Protein AF-A0A828SMP9-F1 (afdb_monomer_lite)

Radius of gyration: 43.83 Å; chains: 1; bounding box: 85×34×126 Å

Organism: NCBI:txid525242

Structure (mmCIF, N/CA/C/O backbone):
data_AF-A0A828SMP9-F1
#
_entry.id   AF-A0A828SMP9-F1
#
loop_
_atom_site.group_PDB
_atom_site.id
_atom_site.type_symbol
_atom_site.label_atom_id
_atom_site.label_alt_id
_atom_site.label_comp_id
_atom_site.label_asym_id
_atom_site.label_entity_id
_atom_site.label_seq_id
_atom_site.pdbx_PDB_ins_code
_atom_site.Cartn_x
_atom_site.Cartn_y
_atom_site.Cartn_z
_atom_site.occupancy
_atom_site.B_iso_or_equiv
_atom_site.auth_seq_id
_atom_site.auth_comp_id
_atom_site.auth_asym_id
_atom_site.auth_atom_id
_atom_site.pdbx_PDB_model_num
ATOM 1 N N . ARG A 1 1 ? -35.744 -13.079 63.962 1.00 76.88 1 ARG A N 1
ATOM 2 C CA . ARG A 1 1 ? -36.959 -12.231 63.903 1.00 76.88 1 ARG A CA 1
ATOM 3 C C . ARG A 1 1 ? -38.004 -12.845 64.796 1.00 76.88 1 ARG A C 1
ATOM 5 O O . ARG A 1 1 ? -38.203 -14.051 64.696 1.00 76.88 1 ARG A O 1
ATOM 12 N N . LYS A 1 2 ? -38.615 -12.057 65.677 1.00 84.06 2 LYS A N 1
ATOM 13 C CA . LYS A 1 2 ? -39.743 -12.532 66.480 1.00 84.06 2 LYS A CA 1
ATOM 14 C C . LYS A 1 2 ? -40.985 -12.595 65.597 1.00 84.06 2 LYS A C 1
ATOM 16 O O . LYS A 1 2 ? -41.121 -11.825 64.643 1.00 84.06 2 LYS A O 1
ATOM 21 N N . LEU A 1 3 ? -41.875 -13.531 65.905 1.00 83.62 3 LEU A N 1
ATOM 22 C CA . LEU A 1 3 ? -43.185 -13.592 65.270 1.00 83.62 3 LEU A CA 1
ATOM 23 C C . LEU A 1 3 ? -43.888 -12.234 65.460 1.00 83.62 3 LEU A C 1
ATOM 25 O O . LEU A 1 3 ? -43.954 -11.735 66.580 1.00 83.62 3 LEU A O 1
ATOM 29 N N . GLY A 1 4 ? -44.343 -11.622 64.362 1.00 82.88 4 GLY A N 1
ATOM 30 C CA . GLY A 1 4 ? -45.001 -10.307 64.366 1.00 82.88 4 GLY A CA 1
ATOM 31 C C . GLY A 1 4 ? -44.116 -9.097 64.017 1.00 82.88 4 GLY A C 1
ATOM 32 O O . GLY A 1 4 ? -44.646 -8.005 63.834 1.00 82.88 4 GLY A O 1
ATOM 33 N N . GLU A 1 5 ? -42.796 -9.249 63.853 1.00 89.62 5 GLU A N 1
ATOM 34 C CA . GLU A 1 5 ? -41.921 -8.135 63.438 1.00 89.62 5 GLU A CA 1
ATOM 35 C C . GLU A 1 5 ? -41.946 -7.903 61.910 1.00 89.62 5 GLU A C 1
ATOM 37 O O . GLU A 1 5 ? -4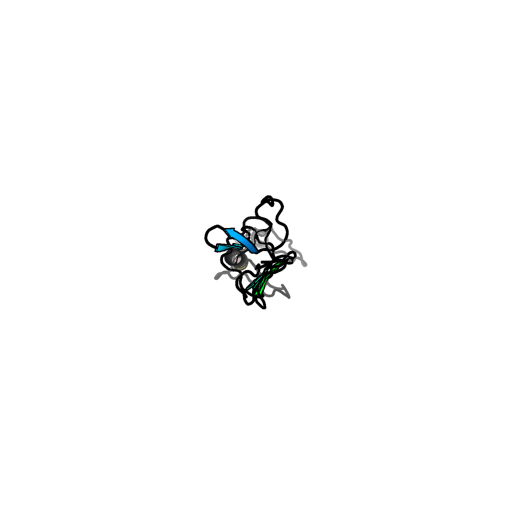1.649 -8.804 61.122 1.00 89.62 5 GLU A O 1
ATOM 42 N N . LYS A 1 6 ? -42.212 -6.668 61.453 1.00 78.12 6 LYS A N 1
ATOM 43 C CA . LYS A 1 6 ? -42.228 -6.294 60.019 1.00 78.12 6 LYS A CA 1
ATOM 44 C C . LYS A 1 6 ? -40.830 -6.348 59.384 1.00 78.12 6 LYS A C 1
ATOM 46 O O . LYS A 1 6 ? -39.874 -5.842 59.970 1.00 78.12 6 LYS A O 1
ATOM 51 N N . LEU A 1 7 ? -40.679 -6.971 58.204 1.00 79.81 7 LEU A N 1
ATOM 52 C CA . LEU A 1 7 ? -39.454 -6.910 57.378 1.00 79.81 7 LEU A CA 1
ATOM 53 C C . LEU A 1 7 ? -39.548 -5.732 56.428 1.00 79.81 7 LEU A C 1
ATOM 55 O O . LEU A 1 7 ? -40.381 -5.734 55.529 1.00 79.81 7 LEU A O 1
ATOM 59 N N . ASN A 1 8 ? -38.696 -4.734 56.642 1.00 69.00 8 ASN A N 1
ATOM 60 C CA . ASN A 1 8 ? -38.525 -3.654 55.686 1.00 69.00 8 ASN A CA 1
ATOM 61 C C . ASN A 1 8 ? -37.479 -4.095 54.663 1.00 69.00 8 ASN A C 1
ATOM 63 O O . ASN A 1 8 ? -36.319 -4.300 55.014 1.00 69.00 8 ASN A O 1
ATOM 67 N N . ILE A 1 9 ? -37.908 -4.255 53.416 1.00 70.50 9 ILE A N 1
ATOM 68 C CA . ILE A 1 9 ? -37.020 -4.449 52.272 1.00 70.50 9 ILE A CA 1
ATOM 69 C C . ILE A 1 9 ? -36.817 -3.057 51.680 1.00 70.50 9 ILE A C 1
ATOM 71 O O . ILE A 1 9 ? -37.762 -2.449 51.183 1.00 70.50 9 ILE A O 1
ATOM 75 N N . VAL A 1 10 ? -35.612 -2.517 51.841 1.00 56.44 10 VAL A N 1
ATOM 76 C CA . VAL A 1 10 ? -35.210 -1.226 51.275 1.00 56.44 10 VAL A CA 1
ATOM 77 C C . VAL A 1 10 ? -34.533 -1.483 49.929 1.00 56.44 10 VAL A C 1
ATOM 79 O O . VAL A 1 10 ? -33.594 -2.269 49.857 1.00 56.44 10 VAL A O 1
ATOM 82 N N . GLY A 1 11 ? -35.064 -0.866 48.872 1.00 60.06 11 GLY A N 1
ATOM 83 C CA . GLY A 1 11 ? -34.741 -1.163 47.471 1.00 60.06 11 GLY A CA 1
ATOM 84 C C . GLY A 1 11 ? -35.960 -1.739 46.747 1.00 60.06 11 GLY A C 1
ATOM 85 O O . GLY A 1 11 ? -36.296 -2.905 46.931 1.00 60.06 11 GLY A O 1
ATOM 86 N N . GLY A 1 12 ? -36.648 -0.908 45.960 1.00 57.50 12 GLY A N 1
ATOM 87 C CA . GLY A 1 12 ? -37.885 -1.261 45.253 1.00 57.50 12 GLY A CA 1
ATOM 88 C C . GLY A 1 12 ? -38.923 -0.137 45.311 1.00 57.50 12 GLY A C 1
ATOM 89 O O . GLY A 1 12 ? -39.151 0.464 46.360 1.00 57.50 12 GLY A O 1
ATOM 90 N N . ALA A 1 13 ? -39.533 0.179 44.169 1.00 54.06 13 ALA A N 1
ATOM 91 C CA . ALA A 1 13 ? -40.645 1.121 44.100 1.00 54.06 13 ALA A CA 1
ATOM 92 C C . ALA A 1 13 ? -41.904 0.528 44.758 1.00 54.06 13 ALA A C 1
ATOM 94 O O . ALA A 1 13 ? -42.088 -0.690 44.773 1.00 54.06 13 ALA A O 1
ATOM 95 N N . ALA A 1 14 ? -42.793 1.374 45.285 1.00 56.59 14 ALA A N 1
ATOM 96 C CA . ALA A 1 14 ? -44.069 0.902 45.817 1.00 56.59 14 ALA A CA 1
ATOM 97 C C . ALA A 1 14 ? -44.898 0.229 44.704 1.00 56.59 14 ALA A C 1
ATOM 99 O O . ALA A 1 14 ? -44.791 0.597 43.535 1.00 56.59 14 ALA A O 1
ATOM 100 N N . ALA A 1 15 ? -45.776 -0.719 45.056 1.00 56.28 15 ALA A N 1
ATOM 101 C CA . ALA A 1 15 ? -46.613 -1.432 44.079 1.00 56.28 15 ALA A CA 1
ATOM 102 C C . ALA A 1 15 ? -47.485 -0.499 43.206 1.00 56.28 15 ALA A C 1
ATOM 104 O O . ALA A 1 15 ? -47.869 -0.867 42.101 1.00 56.28 15 ALA A O 1
ATOM 105 N N . SER A 1 16 ? -47.771 0.713 43.694 1.00 58.44 16 SER A N 1
ATOM 106 C CA . SER A 1 16 ? -48.538 1.766 43.021 1.00 58.44 16 SER A CA 1
ATOM 107 C C . SER A 1 16 ? -47.694 2.743 42.189 1.00 58.44 16 SER A C 1
ATOM 109 O O . SER A 1 16 ? -48.252 3.625 41.537 1.00 58.44 16 SER A O 1
ATOM 111 N N . THR A 1 17 ? -46.361 2.644 42.208 1.00 56.34 17 THR A N 1
ATOM 112 C CA . THR A 1 17 ? -45.490 3.537 41.436 1.00 56.34 17 THR A CA 1
ATOM 113 C C . THR A 1 17 ? -45.580 3.200 39.938 1.00 56.34 17 THR A C 1
ATOM 115 O O . THR A 1 17 ? -45.336 2.050 39.567 1.00 56.34 17 THR A O 1
ATOM 118 N N . PRO A 1 18 ? -45.890 4.172 39.052 1.00 57.94 18 PRO A N 1
ATOM 119 C CA . PRO A 1 18 ? -45.912 3.940 37.609 1.00 57.94 18 PRO A CA 1
ATOM 120 C C . PRO A 1 18 ? -44.566 3.413 37.101 1.00 57.94 18 PRO A C 1
ATOM 122 O O . PRO A 1 18 ? -43.520 3.940 37.477 1.00 57.94 18 PRO A O 1
ATOM 125 N N . VAL A 1 19 ? -44.593 2.435 36.190 1.00 55.50 19 VAL A N 1
ATOM 126 C CA . VAL A 1 19 ? -43.395 1.783 35.613 1.00 55.50 19 VAL A CA 1
ATOM 127 C C . VAL A 1 19 ? -42.398 2.798 35.033 1.00 55.50 19 VAL A C 1
ATOM 129 O O . VAL A 1 19 ? -41.192 2.609 35.123 1.00 55.50 19 VAL A O 1
ATOM 132 N N . ALA A 1 20 ? -42.894 3.920 34.507 1.00 53.56 20 ALA A N 1
ATOM 133 C CA . ALA A 1 20 ? -42.080 4.992 33.934 1.00 53.56 20 ALA A CA 1
ATOM 134 C C . ALA A 1 20 ? -41.375 5.903 34.968 1.00 53.56 20 ALA A C 1
ATOM 136 O O . ALA A 1 20 ? -40.568 6.741 34.575 1.00 53.56 20 ALA A O 1
ATOM 137 N N . LYS A 1 21 ? -41.688 5.791 36.271 1.00 47.03 21 LYS A N 1
ATOM 138 C CA . LYS A 1 21 ? -41.162 6.656 37.351 1.00 47.03 21 LYS A CA 1
ATOM 139 C C . LYS A 1 21 ? -40.299 5.923 38.384 1.00 47.03 21 LYS A C 1
ATOM 141 O O . LYS A 1 21 ? -39.960 6.504 39.412 1.00 47.03 21 LYS A O 1
ATOM 146 N N . THR A 1 22 ? -39.916 4.670 38.144 1.00 51.66 22 THR A N 1
ATOM 147 C CA . THR A 1 22 ? -38.939 3.991 39.003 1.00 51.66 22 THR A CA 1
ATOM 148 C C . THR A 1 22 ? -37.527 4.470 38.656 1.00 51.66 22 THR A C 1
ATOM 150 O O . THR A 1 22 ? -36.902 3.963 37.729 1.00 51.66 22 THR A O 1
ATOM 153 N N . SER A 1 23 ? -37.020 5.459 39.387 1.00 54.91 23 SER A N 1
ATOM 154 C CA . SER A 1 23 ? -35.597 5.817 39.402 1.00 54.91 23 SER A CA 1
ATOM 155 C C . SER A 1 23 ? -34.984 5.329 40.717 1.00 54.91 23 SER A C 1
ATOM 157 O O . SER A 1 23 ? -35.408 5.804 41.771 1.00 54.91 23 SER A O 1
ATOM 159 N N . GLY A 1 24 ? -34.023 4.395 40.690 1.00 53.56 24 GLY A N 1
ATOM 160 C CA . GLY A 1 24 ? -33.316 4.015 41.920 1.00 53.56 24 GLY A CA 1
ATOM 161 C C . GLY A 1 24 ? -32.221 2.955 41.810 1.00 53.56 24 GLY A C 1
ATOM 162 O O . GLY A 1 24 ? -31.087 3.260 42.133 1.00 53.56 24 GLY A O 1
ATOM 163 N N . GLU A 1 25 ? -32.526 1.728 41.386 1.00 67.75 25 GLU A N 1
ATOM 164 C CA . GLU A 1 25 ? -31.580 0.600 41.459 1.00 67.75 25 GLU A CA 1
ATOM 165 C C . GLU A 1 25 ? -31.792 -0.363 40.284 1.00 67.75 25 GLU A C 1
ATOM 167 O O . GLU A 1 25 ? -32.926 -0.567 39.845 1.00 67.75 25 GLU A O 1
ATOM 172 N N . ASN A 1 26 ? -30.719 -0.992 39.791 1.00 77.81 26 ASN A N 1
ATOM 173 C CA . ASN A 1 26 ? -30.799 -2.024 38.742 1.00 77.81 26 ASN A CA 1
ATOM 174 C C . ASN A 1 26 ? -31.617 -3.255 39.169 1.00 77.81 26 ASN A C 1
ATOM 176 O O . ASN A 1 26 ? -32.002 -4.054 38.318 1.00 77.81 26 ASN A O 1
ATOM 180 N N . VAL A 1 27 ? -31.892 -3.394 40.471 1.00 86.56 27 VAL A N 1
ATOM 181 C CA . VAL A 1 27 ? -32.662 -4.479 41.080 1.00 86.56 27 VAL A CA 1
ATOM 182 C C . VAL A 1 27 ? -34.072 -4.002 41.438 1.00 86.56 27 VAL A C 1
ATOM 184 O O . VAL A 1 27 ? -34.260 -3.071 42.221 1.00 86.56 27 VAL A O 1
ATOM 187 N N . ILE A 1 28 ? -35.073 -4.695 40.904 1.00 78.12 28 ILE A N 1
ATOM 188 C CA . ILE A 1 28 ? -36.485 -4.553 41.251 1.00 78.12 28 ILE A CA 1
ATOM 189 C C . ILE A 1 28 ? -36.837 -5.648 42.254 1.00 78.12 28 ILE A C 1
ATOM 191 O O . ILE A 1 28 ? -36.618 -6.828 41.988 1.00 78.12 28 ILE A O 1
ATOM 195 N N . THR A 1 29 ? -37.445 -5.273 43.377 1.00 81.44 29 THR A N 1
ATOM 196 C CA . THR A 1 29 ? -38.073 -6.228 44.295 1.00 81.44 29 THR A CA 1
ATOM 197 C C . THR A 1 29 ? -39.586 -6.000 44.326 1.00 81.44 29 THR A C 1
ATOM 199 O O . THR A 1 29 ? -40.053 -4.858 44.331 1.00 81.44 29 THR A O 1
ATOM 202 N N . ARG A 1 30 ? -40.375 -7.081 44.292 1.00 77.31 30 ARG A N 1
ATOM 203 C CA . ARG A 1 30 ? -41.847 -7.041 44.349 1.00 77.31 30 ARG A CA 1
ATOM 204 C C . ARG A 1 30 ? -42.368 -8.069 45.339 1.00 77.31 30 ARG A C 1
ATOM 206 O O . ARG A 1 30 ? -42.000 -9.238 45.269 1.00 77.31 30 ARG A O 1
ATOM 213 N N . THR A 1 31 ? -43.279 -7.661 46.214 1.00 82.69 31 THR A N 1
ATOM 214 C CA . THR A 1 31 ? -44.049 -8.603 47.035 1.00 82.69 31 THR A CA 1
ATOM 215 C C . THR A 1 31 ? -45.236 -9.117 46.228 1.00 82.69 31 THR A C 1
ATOM 217 O O . THR A 1 31 ? -46.022 -8.330 45.702 1.00 82.69 31 THR A O 1
ATOM 220 N N . THR A 1 32 ? -45.375 -10.434 46.145 1.00 82.00 32 THR A N 1
ATOM 221 C CA . THR A 1 32 ? -46.465 -11.141 45.463 1.00 82.00 32 THR A CA 1
ATOM 222 C C . THR A 1 32 ? -47.206 -12.041 46.456 1.00 82.00 32 THR A C 1
ATOM 224 O O . THR A 1 32 ? -46.786 -12.181 47.606 1.00 82.00 32 THR A O 1
ATOM 227 N N . LYS A 1 33 ? -48.292 -12.691 46.016 1.00 86.94 33 LYS A N 1
ATOM 228 C CA . LYS A 1 33 ? -49.009 -13.683 46.836 1.00 86.94 33 LYS A CA 1
ATOM 229 C C . LYS A 1 33 ? -48.154 -14.911 47.194 1.00 86.94 33 LYS A C 1
ATOM 231 O O . LYS A 1 33 ? -48.419 -15.544 48.208 1.00 86.94 33 LYS A O 1
ATOM 236 N N . ASP A 1 34 ? -47.146 -15.224 46.375 1.00 88.38 34 ASP A N 1
ATOM 237 C CA . ASP A 1 34 ? -46.317 -16.433 46.489 1.00 88.38 34 ASP A CA 1
ATOM 238 C C . ASP A 1 34 ? -44.935 -16.153 47.113 1.00 88.38 34 ASP A C 1
ATOM 240 O O . ASP A 1 34 ? -44.139 -17.070 47.298 1.00 88.38 34 ASP A O 1
A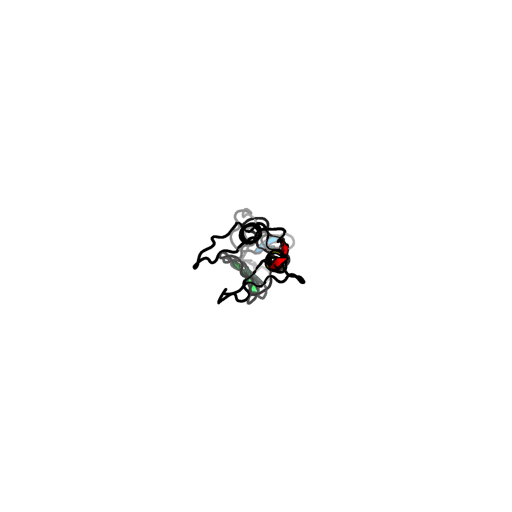TOM 244 N N . GLY A 1 35 ? -44.628 -14.892 47.442 1.00 86.25 35 GLY A N 1
ATOM 245 C CA . GLY A 1 35 ? -43.343 -14.492 48.019 1.00 86.25 35 GLY A CA 1
ATOM 246 C C . GLY A 1 35 ? -42.777 -13.213 47.408 1.00 86.25 35 GLY A C 1
ATOM 247 O O . GLY A 1 35 ? -43.515 -12.361 46.915 1.00 86.25 35 GLY A O 1
ATOM 248 N N . ILE A 1 36 ? -41.453 -13.067 47.454 1.00 86.81 36 ILE A N 1
ATOM 249 C CA . ILE A 1 36 ? -40.733 -11.908 46.911 1.00 86.81 36 ILE A CA 1
ATOM 250 C C . ILE A 1 36 ? -40.153 -12.281 45.548 1.00 86.81 36 ILE A C 1
ATOM 252 O O . ILE A 1 36 ? -39.393 -13.239 45.437 1.00 86.81 36 ILE A O 1
ATOM 256 N N . GLN A 1 37 ? -40.478 -11.500 44.526 1.00 84.19 37 GLN A N 1
ATOM 257 C CA . GLN A 1 37 ? -39.853 -11.575 43.213 1.00 84.19 37 GLN A CA 1
ATOM 258 C C . GLN A 1 37 ? -38.704 -10.563 43.146 1.00 84.19 37 GLN A C 1
ATOM 260 O O . GLN A 1 37 ? -38.877 -9.406 43.537 1.00 84.19 37 GLN A O 1
ATOM 265 N N . ILE A 1 38 ? -37.541 -11.003 42.663 1.00 87.00 38 ILE A N 1
ATOM 266 C CA . ILE A 1 38 ? -36.353 -10.167 42.459 1.00 87.00 38 ILE A CA 1
ATOM 267 C C . ILE A 1 38 ? -35.965 -10.259 40.988 1.00 87.00 38 ILE A C 1
ATOM 269 O O . ILE A 1 38 ? -35.760 -11.353 40.467 1.00 87.00 38 ILE A O 1
ATOM 273 N N . GLU A 1 39 ? -35.871 -9.115 40.326 1.00 84.69 39 GLU A N 1
ATOM 274 C CA . GLU A 1 39 ? -35.580 -9.019 38.898 1.00 84.69 39 GLU A CA 1
ATOM 275 C C . GLU A 1 39 ? -34.549 -7.922 38.655 1.00 84.69 39 GLU A C 1
ATOM 277 O O . GLU A 1 39 ? -34.486 -6.941 39.395 1.00 84.69 39 GLU A O 1
ATOM 282 N N . LEU A 1 40 ? -33.761 -8.060 37.592 1.00 86.44 40 LEU A N 1
ATOM 283 C CA . LEU A 1 40 ? -33.020 -6.927 37.051 1.00 86.44 40 LEU A CA 1
ATOM 284 C C . LEU A 1 40 ? -33.924 -6.121 36.121 1.00 86.44 40 LEU A C 1
ATOM 286 O O . LEU A 1 40 ? -34.807 -6.668 35.452 1.00 86.44 40 LEU A O 1
ATOM 290 N N . LEU A 1 41 ? -33.677 -4.817 36.034 1.00 80.75 41 LEU A N 1
ATOM 291 C CA . LEU A 1 41 ? -34.234 -4.015 34.951 1.00 80.75 41 LEU A CA 1
ATOM 292 C C . LEU A 1 41 ? -33.761 -4.578 33.606 1.00 80.75 41 LEU A C 1
ATOM 294 O O . LEU A 1 41 ? -32.573 -4.868 33.443 1.00 80.75 41 LEU A O 1
ATOM 298 N N . LYS A 1 42 ? -34.680 -4.669 32.632 1.00 84.00 42 LYS A N 1
ATOM 299 C CA . LYS A 1 42 ? -34.338 -5.051 31.250 1.00 84.00 42 LYS A CA 1
ATOM 300 C C . LYS A 1 42 ? -33.218 -4.161 30.694 1.00 84.00 42 LYS A C 1
ATOM 302 O O . LYS A 1 42 ? -32.259 -4.679 30.138 1.00 84.00 42 LYS A O 1
ATOM 307 N N . ASP A 1 43 ? -33.318 -2.855 30.954 1.00 82.88 43 ASP A N 1
ATOM 308 C CA . ASP A 1 43 ? -32.332 -1.834 30.589 1.00 82.88 43 ASP A CA 1
ATOM 309 C C . ASP A 1 43 ? -31.620 -1.307 31.845 1.00 82.88 43 ASP A C 1
ATOM 311 O O . ASP A 1 43 ? -31.843 -0.184 32.305 1.00 82.88 43 ASP A O 1
ATOM 315 N N . SER A 1 44 ? -30.797 -2.159 32.454 1.00 87.12 44 SER A N 1
ATOM 316 C CA . SER A 1 44 ? -29.971 -1.776 33.604 1.00 87.12 44 SER A CA 1
ATOM 317 C C . SER A 1 44 ? -28.917 -0.729 33.211 1.00 87.12 44 SER A C 1
ATOM 319 O O . SER A 1 44 ? -28.343 -0.783 32.123 1.00 87.12 44 SER A O 1
ATOM 321 N N . LYS A 1 45 ? -28.638 0.224 34.105 1.00 83.88 45 LYS A N 1
ATOM 322 C CA . LYS A 1 45 ? -27.645 1.290 33.905 1.00 83.88 45 LYS A CA 1
ATOM 323 C C . LYS A 1 45 ? -26.445 1.061 34.811 1.00 83.88 45 LYS A C 1
ATOM 325 O O . LYS A 1 45 ? -26.599 0.926 36.020 1.00 83.88 45 LYS A O 1
ATOM 330 N N . PHE A 1 46 ? -25.251 1.055 34.237 1.00 86.56 46 PHE A N 1
ATOM 331 C CA . PHE A 1 46 ? -24.002 0.874 34.972 1.00 86.56 46 PHE A CA 1
ATOM 332 C C . PHE A 1 46 ? -23.032 1.996 34.611 1.00 86.56 46 PHE A C 1
ATOM 334 O O . PHE A 1 46 ? -22.909 2.336 33.436 1.00 86.56 46 PHE A O 1
ATOM 341 N N . ASP A 1 47 ? -22.301 2.516 35.596 1.00 85.06 47 ASP A N 1
ATOM 342 C CA . ASP A 1 47 ? -21.162 3.405 35.328 1.00 85.06 47 ASP A CA 1
ATOM 343 C C . ASP A 1 47 ? -19.978 2.617 34.738 1.00 85.06 47 ASP A C 1
ATOM 345 O O . ASP A 1 47 ? -19.230 3.119 33.896 1.00 85.06 47 ASP A O 1
ATOM 349 N N . SER A 1 48 ? -19.822 1.357 35.167 1.00 93.56 48 SER A N 1
ATOM 350 C CA . SER A 1 48 ? -18.813 0.420 34.678 1.00 93.56 48 SER A CA 1
ATOM 351 C C . SER A 1 48 ? -19.274 -1.027 34.855 1.00 93.56 48 SER A C 1
ATOM 353 O O . SER A 1 48 ? -19.869 -1.379 35.873 1.00 93.56 48 SER A O 1
ATOM 355 N N . VAL A 1 49 ? -18.927 -1.884 33.898 1.00 96.81 49 VAL A N 1
ATOM 356 C CA . VAL A 1 49 ? -19.043 -3.343 33.991 1.00 96.81 49 VAL A CA 1
ATOM 357 C C . VAL A 1 49 ? -17.661 -3.941 33.773 1.00 96.81 49 VAL A C 1
ATOM 359 O O . VAL A 1 49 ? -17.039 -3.698 32.740 1.00 96.81 49 VAL A O 1
ATOM 362 N N . THR A 1 50 ? -17.191 -4.740 34.729 1.00 96.81 50 THR A N 1
ATOM 363 C CA . THR A 1 50 ? -15.894 -5.423 34.647 1.00 96.81 50 THR A CA 1
ATOM 364 C C . THR A 1 50 ? -16.103 -6.931 34.648 1.00 96.81 50 THR A C 1
ATOM 366 O O . THR A 1 50 ? -16.747 -7.472 35.543 1.00 96.81 50 THR A O 1
ATOM 369 N N . THR A 1 51 ? -15.550 -7.619 33.650 1.00 97.75 51 THR A N 1
ATOM 370 C CA . THR A 1 51 ? -15.604 -9.081 33.496 1.00 97.75 51 THR A CA 1
ATOM 371 C C . THR A 1 51 ? -14.189 -9.606 33.255 1.00 97.75 51 THR A C 1
ATOM 373 O O . THR A 1 51 ? -13.656 -9.567 32.146 1.00 97.75 51 THR A O 1
ATOM 376 N N . GLY A 1 52 ? -13.526 -10.044 34.328 1.00 97.69 52 GLY A N 1
ATOM 377 C CA . GLY A 1 52 ? -12.102 -10.382 34.277 1.00 97.69 52 GLY A CA 1
ATOM 378 C C . GLY A 1 52 ? -11.258 -9.172 33.862 1.00 97.69 52 GLY A C 1
ATOM 379 O O . GLY A 1 52 ? -11.262 -8.152 34.545 1.00 97.69 52 GLY A O 1
ATOM 380 N N . ASN A 1 53 ? -10.557 -9.281 32.730 1.00 97.88 53 ASN A N 1
ATOM 381 C CA . ASN A 1 53 ? -9.699 -8.219 32.189 1.00 97.88 53 ASN A CA 1
ATOM 382 C C . ASN A 1 53 ? -10.443 -7.190 31.323 1.00 97.88 53 ASN A C 1
ATOM 384 O O . ASN A 1 53 ? -9.818 -6.232 30.867 1.00 97.88 53 ASN A O 1
ATOM 388 N N . THR A 1 54 ? -11.736 -7.387 31.064 1.00 98.50 54 THR A N 1
ATOM 389 C CA . THR A 1 54 ? -12.530 -6.510 30.201 1.00 98.50 54 THR A CA 1
ATOM 390 C C . THR A 1 54 ? -13.322 -5.512 31.032 1.00 98.50 54 THR A C 1
ATOM 392 O O . THR A 1 54 ? -14.062 -5.911 31.929 1.00 98.50 54 THR A O 1
ATOM 395 N N . THR A 1 55 ? -13.236 -4.234 30.677 1.00 98.44 55 THR A N 1
ATOM 396 C CA . THR A 1 55 ? -14.019 -3.147 31.269 1.00 98.44 55 THR A CA 1
ATOM 397 C C . THR A 1 55 ? -14.823 -2.442 30.183 1.00 98.44 55 THR A C 1
ATOM 399 O O . THR A 1 55 ? -14.254 -1.999 29.187 1.00 98.44 55 THR A O 1
ATOM 402 N N . LEU A 1 56 ? -16.131 -2.304 30.392 1.00 98.44 56 LEU A N 1
ATOM 403 C CA . LEU A 1 56 ? -17.013 -1.430 29.621 1.00 98.44 56 LEU A CA 1
ATOM 404 C C . LEU A 1 56 ? -17.463 -0.277 30.520 1.00 98.44 56 LEU A C 1
ATOM 406 O O . LEU A 1 56 ? -18.074 -0.518 31.558 1.00 98.44 56 LEU A O 1
ATOM 410 N N . ASN A 1 57 ? -17.156 0.962 30.146 1.00 96.31 57 ASN A N 1
ATOM 411 C CA . ASN A 1 57 ? -17.517 2.155 30.915 1.00 96.31 57 ASN A CA 1
ATOM 412 C C . ASN A 1 57 ? -17.755 3.366 29.995 1.00 96.31 57 ASN A C 1
ATOM 414 O O . ASN A 1 57 ? -17.837 3.237 28.774 1.00 96.31 57 ASN A O 1
ATOM 418 N N . THR A 1 58 ? -17.835 4.563 30.576 1.00 95.00 58 THR A N 1
ATOM 419 C CA . THR A 1 58 ? -18.082 5.824 29.855 1.00 95.00 58 THR A CA 1
ATOM 420 C C . THR A 1 58 ? -17.015 6.201 28.821 1.00 95.00 58 THR A C 1
ATOM 422 O O . THR A 1 58 ? -17.278 7.064 27.977 1.00 95.00 58 THR A O 1
ATOM 425 N N . ASN A 1 59 ? -15.836 5.575 28.847 1.00 96.06 59 ASN A N 1
ATOM 426 C CA . ASN A 1 59 ? -14.783 5.767 27.849 1.00 96.06 59 ASN A CA 1
ATOM 427 C C . ASN A 1 59 ? -14.864 4.764 26.688 1.00 96.06 59 ASN A C 1
ATOM 429 O O . ASN A 1 59 ? -14.302 5.052 25.633 1.00 96.06 59 ASN A O 1
ATOM 433 N N . GLY A 1 60 ? -15.562 3.634 26.855 1.00 98.06 60 GLY A N 1
ATOM 434 C CA . GLY A 1 60 ? -15.699 2.566 25.861 1.00 98.06 60 GLY A CA 1
ATOM 435 C C . GLY A 1 60 ? -15.383 1.176 26.426 1.00 98.06 60 GLY A C 1
ATOM 436 O O . GLY A 1 60 ? -15.579 0.919 27.613 1.00 98.06 60 GLY A O 1
ATOM 437 N N . LEU A 1 61 ? -14.895 0.281 25.565 1.00 98.62 61 LEU A N 1
ATOM 438 C CA . LEU A 1 61 ? -14.478 -1.089 25.875 1.00 98.62 61 LEU A CA 1
ATOM 439 C C . LEU A 1 61 ? -12.948 -1.168 25.962 1.00 98.62 61 LEU A C 1
ATOM 441 O O . LEU A 1 61 ? -12.249 -0.817 25.015 1.00 98.62 61 LEU A O 1
ATOM 445 N N . THR A 1 62 ? -12.414 -1.689 27.061 1.00 98.31 62 THR A N 1
ATOM 446 C CA . THR A 1 62 ? -10.975 -1.945 27.229 1.00 98.31 62 THR A CA 1
ATOM 447 C C . THR A 1 62 ? -10.737 -3.378 27.669 1.00 98.31 62 THR A C 1
ATOM 449 O O . THR A 1 62 ? -11.390 -3.839 28.598 1.00 98.31 62 THR A O 1
ATOM 452 N N . ILE A 1 63 ? -9.766 -4.059 27.060 1.00 98.62 63 ILE A N 1
ATOM 453 C CA . ILE A 1 63 ? -9.213 -5.318 27.567 1.00 98.62 63 ILE A CA 1
ATOM 454 C C . ILE A 1 63 ? -7.815 -5.020 28.114 1.00 98.62 63 ILE A C 1
ATOM 456 O O . ILE A 1 63 ? -6.955 -4.537 27.376 1.00 98.62 63 ILE A O 1
ATOM 460 N N . LYS A 1 64 ? -7.570 -5.285 29.403 1.00 97.62 64 LYS A N 1
ATOM 461 C CA . LYS A 1 64 ? -6.250 -5.096 30.026 1.00 97.62 64 LYS A CA 1
ATOM 462 C C . LYS A 1 64 ? -5.182 -5.861 29.232 1.00 97.62 64 LYS A C 1
ATOM 464 O O . LYS A 1 64 ? -5.359 -7.045 28.962 1.00 97.62 64 LYS A O 1
ATOM 469 N N . GLU A 1 65 ? -4.101 -5.167 28.856 1.00 96.75 65 GLU A N 1
ATOM 470 C CA . GLU A 1 65 ? -2.999 -5.698 28.021 1.00 96.75 65 GLU A CA 1
ATOM 471 C C . GLU A 1 65 ? -3.443 -6.222 26.635 1.00 96.75 65 GLU A C 1
ATOM 473 O O . GLU A 1 65 ? -2.745 -7.002 25.977 1.00 96.75 65 GLU A O 1
ATOM 478 N N . GLY A 1 66 ? -4.608 -5.774 26.165 1.00 97.88 66 GLY A N 1
ATOM 479 C CA . GLY A 1 66 ? -5.226 -6.203 24.918 1.00 97.88 66 GLY A CA 1
ATOM 480 C C . GLY A 1 66 ? -5.770 -5.042 24.081 1.00 97.88 66 GLY A C 1
ATOM 481 O O . GLY A 1 66 ? -5.356 -3.894 24.251 1.00 97.88 66 GLY A O 1
ATOM 482 N N . PRO A 1 67 ? -6.665 -5.349 23.127 1.00 98.69 67 PRO A N 1
ATOM 483 C CA . PRO A 1 67 ? -7.336 -4.339 22.321 1.00 98.69 67 PRO A CA 1
ATOM 484 C C . PRO A 1 67 ? -8.284 -3.443 23.133 1.00 98.69 67 PRO A C 1
ATOM 486 O O . PRO A 1 67 ? -8.785 -3.826 24.195 1.00 98.69 67 PRO A O 1
ATOM 489 N N . SER A 1 68 ? -8.596 -2.270 22.587 1.00 98.69 68 SER A N 1
ATOM 490 C CA . SER A 1 68 ? -9.622 -1.369 23.113 1.00 98.69 68 SER A CA 1
ATOM 491 C C . SER A 1 68 ? -10.390 -0.659 21.996 1.00 98.69 68 SER A C 1
ATOM 493 O O . SER A 1 68 ? -9.896 -0.492 20.879 1.00 98.69 68 SER A O 1
ATOM 495 N N . ILE A 1 69 ? -11.616 -0.248 22.317 1.00 98.75 69 ILE A N 1
ATOM 496 C CA . ILE A 1 69 ? -12.477 0.613 21.505 1.00 98.75 69 ILE A CA 1
ATOM 497 C C . ILE A 1 69 ? -12.938 1.743 22.420 1.00 98.75 69 ILE A C 1
ATOM 499 O O . ILE A 1 69 ? -13.733 1.513 23.332 1.00 98.75 69 ILE A O 1
ATOM 503 N N . THR A 1 70 ? -12.434 2.951 22.204 1.00 98.50 70 THR A N 1
ATOM 504 C CA . THR A 1 70 ? -12.751 4.129 23.018 1.00 98.50 70 THR A CA 1
ATOM 505 C C . THR A 1 70 ? -13.278 5.266 22.148 1.00 98.50 70 THR A C 1
ATOM 507 O O . THR A 1 70 ? -13.377 5.144 20.926 1.00 98.50 70 THR A O 1
ATOM 510 N N . LYS A 1 71 ? -13.610 6.403 22.766 1.00 97.75 71 LYS A N 1
ATOM 511 C CA . LYS A 1 71 ? -13.972 7.635 22.042 1.00 97.75 71 LYS A CA 1
ATOM 512 C C . LYS A 1 71 ? -12.876 8.130 21.090 1.00 97.75 71 LYS A C 1
ATOM 514 O O . LYS A 1 71 ? -13.196 8.808 20.121 1.00 97.75 71 LYS A O 1
ATOM 519 N N . ASP A 1 72 ? -11.624 7.757 21.342 1.00 97.56 72 ASP A N 1
ATOM 520 C CA . ASP A 1 72 ? -10.474 8.142 20.517 1.00 97.56 72 ASP A CA 1
ATOM 521 C C . ASP A 1 72 ? -10.249 7.185 19.331 1.00 97.56 72 ASP A C 1
ATOM 523 O O . ASP A 1 72 ? -9.413 7.448 18.469 1.00 97.56 72 ASP A O 1
ATOM 527 N N . GLY A 1 73 ? -10.990 6.072 19.269 1.00 98.38 73 GLY A N 1
ATOM 528 C CA . GLY A 1 73 ? -10.920 5.088 18.193 1.00 98.38 73 GLY A CA 1
ATOM 529 C C . GLY A 1 73 ? -10.597 3.676 18.679 1.00 98.38 73 GLY A C 1
ATOM 530 O O . GLY A 1 73 ? -10.958 3.271 19.783 1.00 98.38 73 GLY A O 1
ATOM 531 N N . ILE A 1 74 ? -9.943 2.897 17.815 1.00 98.69 74 ILE A N 1
ATOM 532 C CA . ILE A 1 74 ? -9.643 1.479 18.042 1.00 98.69 74 ILE A CA 1
ATOM 533 C C . ILE A 1 74 ? -8.134 1.298 18.195 1.00 98.69 74 ILE A C 1
ATOM 535 O O . ILE A 1 74 ? -7.364 1.701 17.324 1.00 98.69 74 ILE A O 1
ATOM 539 N N . ASN A 1 75 ? -7.713 0.623 19.262 1.00 98.56 75 ASN A N 1
ATOM 540 C CA . ASN A 1 75 ? -6.340 0.161 19.434 1.00 98.56 75 ASN A CA 1
ATOM 541 C C . ASN A 1 75 ? -6.311 -1.372 19.400 1.00 98.56 75 ASN A C 1
ATOM 543 O O . ASN A 1 75 ? -6.959 -2.029 20.208 1.00 98.56 75 ASN A O 1
ATOM 547 N N . ALA A 1 76 ? -5.534 -1.956 18.485 1.00 98.62 76 ALA A N 1
ATOM 548 C CA . ALA A 1 76 ? -5.409 -3.409 18.352 1.00 98.62 76 ALA A CA 1
ATOM 549 C C . ALA A 1 76 ? -4.502 -4.065 19.416 1.00 98.62 76 ALA A C 1
ATOM 551 O O . ALA A 1 76 ? -4.352 -5.286 19.426 1.00 98.62 76 ALA A O 1
ATOM 552 N N . GLY A 1 77 ? -3.845 -3.290 20.285 1.00 98.12 77 GLY A N 1
ATOM 553 C CA . GLY A 1 77 ? -2.989 -3.816 21.356 1.00 98.12 77 GLY A CA 1
ATOM 554 C C . GLY A 1 77 ? -1.804 -4.641 20.836 1.00 98.12 77 GLY A C 1
ATOM 555 O O . GLY A 1 77 ? -1.474 -5.692 21.401 1.00 98.12 77 GLY A O 1
ATOM 556 N N . GLY A 1 78 ? -1.229 -4.229 19.697 1.00 98.12 78 GLY A N 1
ATOM 557 C CA . GLY A 1 78 ? -0.142 -4.937 19.008 1.00 98.12 78 GLY A CA 1
ATOM 558 C C . GLY A 1 78 ? -0.536 -6.299 18.421 1.00 98.12 78 GLY A C 1
ATOM 559 O O . GLY A 1 78 ? 0.334 -7.082 18.045 1.00 98.12 78 GLY A O 1
ATOM 560 N N . LYS A 1 79 ? -1.833 -6.625 18.372 1.00 98.12 79 LYS A N 1
ATOM 561 C CA . LYS A 1 79 ? -2.338 -7.871 17.787 1.00 98.12 79 LYS A CA 1
ATOM 562 C C . LYS A 1 79 ? -2.701 -7.671 16.319 1.00 98.12 79 LYS A C 1
ATOM 564 O O . LYS A 1 79 ? -2.982 -6.564 15.865 1.00 98.12 79 LYS A O 1
ATOM 569 N N . LYS A 1 80 ? -2.724 -8.775 15.573 1.00 98.31 80 LYS A N 1
ATOM 570 C CA . LYS A 1 80 ? -3.223 -8.790 14.195 1.00 98.31 80 LYS A CA 1
ATOM 571 C C . LYS A 1 80 ? -4.740 -8.602 14.189 1.00 98.31 80 LYS A C 1
ATOM 573 O O . LYS A 1 80 ? -5.437 -9.291 14.930 1.00 98.31 80 LYS A O 1
ATOM 578 N N . ILE A 1 81 ? -5.234 -7.750 13.296 1.00 98.44 81 ILE A N 1
ATOM 579 C CA . ILE A 1 81 ? -6.651 -7.699 12.926 1.00 98.44 81 ILE A CA 1
ATOM 580 C C . ILE A 1 81 ? -6.824 -8.648 11.736 1.00 98.44 81 ILE A C 1
ATOM 582 O O . ILE A 1 81 ? -6.173 -8.482 10.708 1.00 98.44 81 ILE A O 1
ATOM 586 N N . THR A 1 82 ? -7.633 -9.691 11.902 1.00 98.44 82 THR A N 1
ATOM 587 C CA . THR A 1 82 ? -7.855 -10.729 10.878 1.00 98.44 82 THR A CA 1
ATOM 588 C C . THR A 1 82 ? -9.289 -10.669 10.363 1.00 98.44 82 THR A C 1
ATOM 590 O O . THR A 1 82 ? -10.115 -9.974 10.949 1.00 98.44 82 THR A O 1
ATOM 593 N N . ASN A 1 83 ? -9.578 -11.371 9.261 1.00 98.31 83 ASN A N 1
ATOM 594 C CA . ASN A 1 83 ? -10.892 -11.374 8.601 1.00 98.31 83 ASN A CA 1
ATOM 595 C C . ASN A 1 83 ? -11.359 -9.980 8.147 1.00 98.31 83 ASN A C 1
ATOM 597 O O . ASN A 1 83 ? -12.544 -9.663 8.180 1.00 98.31 83 ASN A O 1
ATOM 601 N N . VAL A 1 84 ? -10.411 -9.146 7.715 1.00 98.56 84 VAL A N 1
ATOM 602 C CA . VAL A 1 84 ? -10.695 -7.852 7.089 1.00 98.56 84 VAL A CA 1
ATOM 603 C C . VAL A 1 84 ? -10.962 -8.099 5.607 1.00 98.56 84 VAL A C 1
ATOM 605 O O . VAL A 1 84 ? -10.065 -8.549 4.893 1.00 98.56 84 VAL A O 1
ATOM 608 N N . ALA A 1 85 ? -12.191 -7.839 5.161 1.00 98.69 85 ALA A N 1
ATOM 609 C CA . ALA A 1 85 ? -12.546 -7.878 3.744 1.00 98.69 85 ALA A CA 1
ATOM 610 C C . ALA A 1 85 ? -11.742 -6.839 2.943 1.00 98.69 85 ALA A C 1
ATOM 612 O O . ALA A 1 85 ? -11.158 -5.922 3.519 1.00 98.69 85 ALA A O 1
ATOM 613 N N . ASP A 1 86 ? -11.699 -6.990 1.622 1.00 98.75 86 ASP A N 1
ATOM 614 C CA . ASP A 1 86 ? -11.030 -6.015 0.761 1.00 98.75 86 ASP A CA 1
ATOM 615 C C . ASP A 1 86 ? -11.690 -4.639 0.899 1.00 98.75 86 ASP A C 1
ATOM 617 O O . ASP A 1 86 ? -12.911 -4.508 0.794 1.00 98.75 86 ASP A O 1
ATOM 621 N N . GLY A 1 87 ? -10.871 -3.610 1.118 1.00 98.62 87 GLY A N 1
ATOM 622 C CA . GLY A 1 87 ? -11.346 -2.233 1.144 1.00 98.62 87 GLY A CA 1
ATOM 623 C C . GLY A 1 87 ? -11.723 -1.755 -0.257 1.00 98.62 87 GLY A C 1
ATOM 624 O O . GLY A 1 87 ? -10.973 -1.985 -1.209 1.00 98.62 87 GLY A O 1
ATOM 625 N N . ILE A 1 88 ? -12.867 -1.080 -0.380 1.00 98.31 88 ILE A N 1
ATOM 626 C CA . ILE A 1 88 ? -13.399 -0.570 -1.654 1.00 98.31 88 ILE A CA 1
ATOM 627 C C . ILE A 1 88 ? -13.411 0.962 -1.641 1.00 98.31 88 ILE A C 1
ATOM 629 O O . ILE A 1 88 ? -13.040 1.609 -2.619 1.00 98.31 88 ILE A O 1
ATOM 633 N N . ASN A 1 89 ? -13.816 1.554 -0.520 1.00 98.50 89 ASN A N 1
ATOM 634 C CA . ASN A 1 89 ? -13.956 2.993 -0.354 1.00 98.50 89 ASN A CA 1
ATOM 635 C C . ASN A 1 89 ? -12.694 3.618 0.249 1.00 98.50 89 ASN A C 1
ATOM 637 O O . ASN A 1 89 ? -11.899 2.966 0.920 1.00 98.50 89 ASN A O 1
ATOM 641 N N . ALA A 1 90 ? -12.558 4.938 0.101 1.00 98.44 90 ALA A N 1
ATOM 642 C CA . ALA A 1 90 ? -11.379 5.693 0.539 1.00 98.44 90 ALA A CA 1
ATOM 643 C C . ALA A 1 90 ? -11.066 5.624 2.050 1.00 98.44 90 ALA A C 1
ATOM 645 O O . ALA A 1 90 ? -10.003 6.079 2.471 1.00 98.44 90 ALA A O 1
ATOM 646 N N . LYS A 1 91 ? -11.998 5.132 2.874 1.00 98.19 91 LYS A N 1
ATOM 647 C CA . LYS A 1 91 ? -11.859 5.019 4.335 1.00 98.19 91 LYS A CA 1
ATOM 648 C C . LYS A 1 91 ? -11.938 3.579 4.839 1.00 98.19 91 LYS A C 1
ATOM 650 O O . LYS A 1 91 ? -11.905 3.375 6.050 1.00 98.19 91 LYS A O 1
ATOM 655 N N . ASP A 1 92 ? -12.010 2.607 3.936 1.00 98.75 92 ASP A N 1
ATOM 656 C CA . ASP A 1 92 ? -11.964 1.202 4.316 1.00 98.75 92 ASP A CA 1
ATOM 657 C C . ASP A 1 92 ? -10.525 0.814 4.675 1.00 98.75 92 ASP A C 1
ATOM 659 O O . ASP A 1 92 ? -9.554 1.329 4.114 1.00 98.75 92 ASP A O 1
ATOM 663 N N . ALA A 1 93 ? -10.378 -0.107 5.625 1.00 98.62 93 ALA A N 1
ATOM 664 C CA . ALA A 1 93 ? -9.080 -0.695 5.915 1.00 98.62 93 ALA A CA 1
ATOM 665 C C . ALA A 1 93 ? -8.631 -1.583 4.745 1.00 98.62 93 ALA A C 1
ATOM 667 O O . ALA A 1 93 ? -9.440 -2.284 4.142 1.00 98.62 93 ALA A O 1
ATOM 668 N N . VAL A 1 94 ? -7.329 -1.587 4.461 1.00 98.56 94 VAL A N 1
ATOM 669 C CA . VAL A 1 94 ? -6.728 -2.489 3.471 1.00 98.56 94 VAL A CA 1
ATOM 670 C C . VAL A 1 94 ? -6.218 -3.753 4.149 1.00 98.56 94 VAL A C 1
ATOM 672 O O . VAL A 1 94 ? -5.650 -3.698 5.243 1.00 98.56 94 VAL A O 1
ATOM 675 N N . ASN A 1 95 ? -6.389 -4.900 3.497 1.00 98.75 95 ASN A N 1
ATOM 676 C CA . ASN A 1 95 ? -5.812 -6.159 3.966 1.00 98.75 95 ASN A CA 1
ATOM 677 C C . ASN A 1 95 ? -4.530 -6.523 3.191 1.00 98.75 95 ASN A C 1
ATOM 679 O O . ASN A 1 95 ? -4.152 -5.877 2.210 1.00 98.75 95 ASN A O 1
ATOM 683 N N . LYS A 1 96 ? -3.839 -7.580 3.639 1.00 98.56 96 LYS A N 1
ATOM 684 C CA . LYS A 1 96 ? -2.555 -8.001 3.056 1.00 98.56 96 LYS A CA 1
ATOM 685 C C . LYS A 1 96 ? -2.665 -8.390 1.577 1.00 98.56 96 LYS A C 1
ATOM 687 O O . LYS A 1 96 ? -1.735 -8.119 0.830 1.00 98.56 96 LYS A O 1
ATOM 692 N N . SER A 1 97 ? -3.777 -8.985 1.143 1.00 98.69 97 SER A N 1
ATOM 693 C CA . SER A 1 97 ? -3.922 -9.443 -0.246 1.00 98.69 97 SER A CA 1
ATOM 694 C C . SER A 1 97 ? -3.898 -8.276 -1.239 1.00 98.69 97 SER A C 1
ATOM 696 O O . SER A 1 97 ? -3.255 -8.357 -2.284 1.00 98.69 97 SER A O 1
ATOM 698 N N . GLN A 1 98 ? -4.499 -7.142 -0.870 1.00 98.75 98 GLN A N 1
ATOM 699 C CA . GLN A 1 98 ? -4.465 -5.921 -1.673 1.00 98.75 98 GLN A CA 1
ATOM 700 C C . GLN A 1 98 ? -3.038 -5.355 -1.779 1.00 98.75 98 GLN A C 1
ATOM 702 O O . GLN A 1 98 ? -2.626 -4.924 -2.857 1.00 98.75 98 GLN A O 1
ATOM 707 N N . LEU A 1 99 ? -2.263 -5.409 -0.688 1.00 98.56 99 LEU A N 1
ATOM 708 C CA . LEU A 1 99 ? -0.856 -4.995 -0.681 1.00 98.56 99 LEU A CA 1
ATOM 709 C C . LEU A 1 99 ? 0.032 -5.938 -1.509 1.00 98.56 99 LEU A C 1
ATOM 711 O O . LEU A 1 99 ? 0.872 -5.468 -2.273 1.00 98.56 99 LEU A O 1
ATOM 715 N N . ASP A 1 100 ? -0.176 -7.251 -1.405 1.00 98.69 100 ASP A N 1
ATOM 716 C CA . ASP A 1 100 ? 0.556 -8.250 -2.191 1.00 98.69 100 ASP A CA 1
ATOM 717 C C . ASP A 1 100 ? 0.283 -8.078 -3.696 1.00 98.69 100 ASP A C 1
ATOM 719 O O . ASP A 1 100 ? 1.209 -8.108 -4.506 1.00 98.69 100 ASP A O 1
ATOM 723 N N . ASN A 1 101 ? -0.971 -7.811 -4.076 1.00 98.69 101 ASN A N 1
ATOM 724 C CA . ASN A 1 101 ? -1.348 -7.523 -5.462 1.00 98.69 101 ASN A CA 1
ATOM 725 C C . ASN A 1 101 ? -0.651 -6.266 -6.004 1.00 98.69 101 ASN A C 1
ATOM 727 O O . ASN A 1 101 ? -0.233 -6.238 -7.164 1.00 98.69 101 ASN A O 1
ATOM 731 N N . LEU A 1 102 ? -0.513 -5.222 -5.180 1.00 98.50 102 LEU A N 1
ATOM 732 C CA . LEU A 1 102 ? 0.243 -4.025 -5.547 1.00 98.50 102 LEU A CA 1
ATOM 733 C C . LEU A 1 102 ? 1.734 -4.341 -5.724 1.00 98.50 102 LEU A C 1
ATOM 735 O O . LEU A 1 102 ? 2.320 -3.950 -6.733 1.00 98.50 102 LEU A O 1
ATOM 739 N N . ALA A 1 103 ? 2.333 -5.082 -4.789 1.00 98.56 103 ALA A N 1
ATOM 740 C CA . ALA A 1 103 ? 3.737 -5.483 -4.864 1.00 98.56 103 ALA A CA 1
ATOM 741 C C . ALA A 1 103 ? 4.029 -6.328 -6.116 1.00 98.56 103 ALA A C 1
ATOM 743 O O . ALA A 1 103 ? 5.035 -6.113 -6.788 1.00 98.56 103 ALA A O 1
ATOM 744 N N . ALA A 1 104 ? 3.123 -7.236 -6.488 1.00 98.56 104 ALA A N 1
ATOM 745 C CA . ALA A 1 104 ? 3.245 -8.029 -7.709 1.00 98.56 104 ALA A CA 1
ATOM 746 C C . ALA A 1 104 ? 3.232 -7.157 -8.977 1.00 98.56 104 ALA A C 1
ATOM 748 O O . ALA A 1 104 ? 4.066 -7.344 -9.863 1.00 98.56 104 ALA A O 1
ATOM 749 N N . LYS A 1 105 ? 2.331 -6.166 -9.052 1.00 98.31 105 LYS A N 1
ATOM 750 C CA . LYS A 1 105 ? 2.286 -5.204 -10.170 1.00 98.31 105 LYS A CA 1
ATOM 751 C C . LYS A 1 105 ? 3.550 -4.347 -10.247 1.00 98.31 105 LYS A C 1
ATOM 753 O O . LYS A 1 105 ? 4.041 -4.091 -11.347 1.00 98.31 105 LYS A O 1
ATOM 758 N N . GLN A 1 106 ? 4.086 -3.935 -9.096 1.00 98.31 106 GLN A N 1
ATOM 759 C CA . GLN A 1 106 ? 5.356 -3.214 -9.046 1.00 98.31 106 GLN A CA 1
ATOM 760 C C . GLN A 1 106 ? 6.489 -4.086 -9.585 1.00 98.31 106 GLN A C 1
ATOM 762 O O . GLN A 1 106 ? 7.194 -3.655 -10.487 1.00 98.31 106 GLN A O 1
ATOM 767 N N . ASN A 1 107 ? 6.619 -5.324 -9.102 1.00 97.75 107 ASN A N 1
ATOM 768 C CA . ASN A 1 107 ? 7.672 -6.240 -9.542 1.00 97.75 107 ASN A CA 1
ATOM 769 C C . ASN A 1 107 ? 7.611 -6.516 -11.048 1.00 97.75 107 ASN A C 1
ATOM 771 O O . ASN A 1 107 ? 8.647 -6.524 -11.699 1.00 97.75 107 ASN A O 1
ATOM 775 N N . ALA A 1 108 ? 6.412 -6.686 -11.614 1.00 97.56 108 ALA A N 1
ATOM 776 C CA . ALA A 1 108 ? 6.246 -6.861 -13.057 1.00 97.56 108 ALA A CA 1
ATOM 777 C C . ALA A 1 108 ? 6.715 -5.631 -13.856 1.00 97.56 108 ALA A C 1
ATOM 779 O O . ALA A 1 108 ? 7.341 -5.770 -14.903 1.00 97.56 108 ALA A O 1
ATOM 780 N N . THR A 1 109 ? 6.448 -4.425 -13.346 1.00 96.94 109 THR A N 1
ATOM 781 C CA . THR A 1 109 ? 6.944 -3.180 -13.955 1.00 96.94 109 THR A CA 1
ATOM 782 C C . THR A 1 109 ? 8.466 -3.083 -13.838 1.00 96.94 109 THR A C 1
ATOM 784 O O . THR A 1 109 ? 9.141 -2.720 -14.797 1.00 96.94 109 THR A O 1
ATOM 787 N N . ASP A 1 110 ? 9.011 -3.443 -12.677 1.00 96.00 110 ASP A N 1
ATOM 788 C CA . ASP A 1 110 ? 10.442 -3.409 -12.378 1.00 96.00 110 ASP A CA 1
ATOM 789 C C . ASP A 1 110 ? 11.259 -4.407 -13.208 1.00 96.00 110 ASP A C 1
ATOM 791 O O . ASP A 1 110 ? 12.410 -4.118 -13.541 1.00 96.0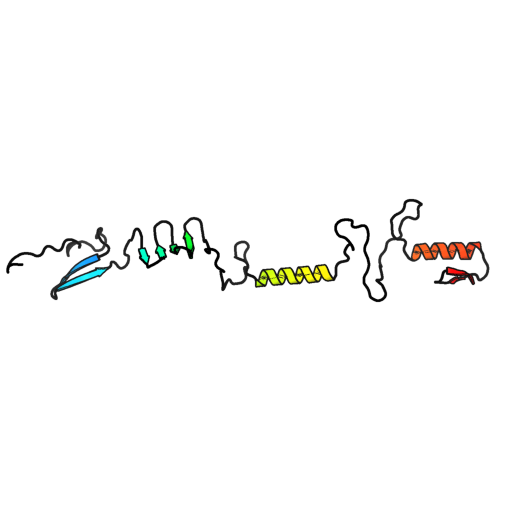0 110 ASP A O 1
ATOM 795 N N . ASP A 1 111 ? 10.691 -5.574 -13.514 1.00 94.19 111 ASP A N 1
ATOM 796 C CA . ASP A 1 111 ? 11.327 -6.632 -14.307 1.00 94.19 111 ASP A CA 1
ATOM 797 C C . ASP A 1 111 ? 11.463 -6.236 -15.785 1.00 94.19 111 ASP A C 1
ATOM 799 O O . ASP A 1 111 ? 12.499 -6.461 -16.406 1.00 94.19 111 ASP A O 1
ATOM 803 N N . ALA A 1 112 ? 10.453 -5.549 -16.327 1.00 94.56 112 ALA A N 1
ATOM 804 C CA . ALA A 1 112 ? 10.461 -5.056 -17.703 1.00 94.56 112 ALA A CA 1
ATOM 805 C C . ALA A 1 112 ? 11.203 -3.714 -17.883 1.00 94.56 112 ALA A C 1
ATOM 807 O O . ALA A 1 112 ? 11.383 -3.250 -19.012 1.00 94.56 112 ALA A O 1
ATOM 808 N N . ALA A 1 113 ? 11.612 -3.056 -16.796 1.00 96.06 113 ALA A N 1
ATOM 809 C CA . ALA A 1 113 ? 12.231 -1.737 -16.851 1.00 96.06 113 ALA A CA 1
ATOM 810 C C . ALA A 1 113 ? 13.710 -1.788 -17.272 1.00 96.06 113 ALA A C 1
ATOM 812 O O . ALA A 1 113 ? 14.504 -2.585 -16.767 1.00 96.06 113 ALA A O 1
ATOM 813 N N . VAL A 1 114 ? 14.121 -0.836 -18.115 1.00 96.69 114 VAL A N 1
ATOM 814 C CA . VAL A 1 114 ? 15.541 -0.514 -18.314 1.00 96.69 114 VAL A CA 1
ATOM 815 C C . VAL A 1 114 ? 16.014 0.319 -17.126 1.00 96.69 114 VAL A C 1
ATOM 817 O O . VAL A 1 114 ? 15.494 1.405 -16.868 1.00 96.69 114 VAL A O 1
ATOM 820 N N . LYS A 1 115 ? 17.000 -0.194 -16.391 1.00 95.88 115 LYS A N 1
ATOM 821 C CA . LYS A 1 115 ? 17.517 0.414 -15.159 1.00 95.88 115 LYS A CA 1
ATOM 822 C C . LYS A 1 115 ? 18.995 0.751 -15.306 1.00 95.88 115 LYS A C 1
ATOM 824 O O . LYS A 1 115 ? 19.709 0.134 -16.095 1.00 95.88 115 LYS A O 1
ATOM 829 N N . TYR A 1 116 ? 19.447 1.725 -14.523 1.00 97.94 116 TYR A N 1
ATOM 830 C CA . TYR A 1 116 ? 20.876 1.945 -14.335 1.00 97.94 116 TYR A CA 1
ATOM 831 C C . TYR A 1 116 ? 21.508 0.728 -13.661 1.00 97.94 116 TYR A C 1
ATOM 833 O O . TYR A 1 116 ? 20.902 0.119 -12.779 1.00 97.94 116 TYR A O 1
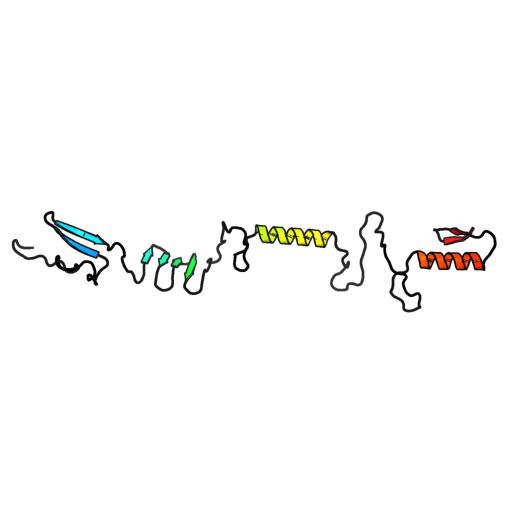ATOM 841 N N . ASP A 1 117 ? 22.738 0.413 -14.056 1.00 96.69 117 ASP A N 1
ATOM 842 C CA . ASP A 1 117 ? 23.522 -0.657 -13.439 1.00 96.69 117 ASP A CA 1
ATOM 843 C C . ASP A 1 117 ? 23.848 -0.317 -11.970 1.00 96.69 117 ASP A C 1
ATOM 845 O O . ASP A 1 117 ? 23.861 -1.204 -11.120 1.00 96.69 117 ASP A O 1
ATOM 849 N N . ASP A 1 118 ? 24.056 0.972 -11.669 1.00 97.50 118 ASP A N 1
ATOM 850 C CA . ASP A 1 118 ? 24.230 1.512 -10.317 1.00 97.50 118 ASP A CA 1
ATOM 851 C C . ASP A 1 118 ? 23.276 2.698 -10.094 1.00 97.50 118 ASP A C 1
ATOM 853 O O . ASP A 1 118 ? 23.292 3.686 -10.832 1.00 97.50 118 ASP A O 1
ATOM 857 N N . ALA A 1 119 ? 22.434 2.615 -9.061 1.00 96.62 119 ALA A N 1
ATOM 858 C CA . ALA A 1 119 ? 21.419 3.629 -8.772 1.00 96.62 119 ALA A CA 1
ATOM 859 C C . ALA A 1 119 ? 21.975 4.932 -8.167 1.00 96.62 119 ALA A C 1
ATOM 861 O O . ALA A 1 119 ? 21.297 5.963 -8.216 1.00 96.62 119 ALA A O 1
ATOM 862 N N . LYS A 1 120 ? 23.174 4.899 -7.574 1.00 97.44 120 LYS A N 1
ATOM 863 C CA . LYS A 1 120 ? 23.834 6.067 -6.983 1.00 97.44 120 LYS A CA 1
ATOM 864 C C . LYS A 1 120 ? 24.578 6.859 -8.044 1.00 97.44 120 LYS A C 1
ATOM 866 O O . LYS A 1 120 ? 24.404 8.073 -8.096 1.00 97.44 120 LYS A O 1
ATOM 871 N N . THR A 1 121 ? 25.388 6.191 -8.866 1.00 98.00 121 THR A N 1
ATOM 872 C CA . THR A 1 121 ? 26.240 6.892 -9.839 1.00 98.00 121 THR A CA 1
ATOM 873 C C . THR A 1 121 ? 25.538 7.117 -11.170 1.00 98.00 121 THR A C 1
ATOM 875 O O . THR A 1 121 ? 25.682 8.180 -11.760 1.00 98.00 121 THR A O 1
ATOM 878 N N . LYS A 1 122 ? 24.691 6.171 -11.600 1.00 97.75 122 LYS A N 1
ATOM 879 C CA . LYS A 1 122 ? 23.892 6.266 -12.833 1.00 97.75 122 LYS A CA 1
ATOM 880 C C . LYS A 1 122 ? 24.727 6.468 -14.104 1.00 97.75 122 LYS A C 1
ATOM 882 O O . LYS A 1 122 ? 24.217 6.951 -15.111 1.00 97.75 122 LYS A O 1
ATOM 887 N N . ASP A 1 123 ? 25.987 6.042 -14.087 1.00 97.88 123 ASP A N 1
ATOM 888 C CA . ASP A 1 123 ? 26.910 6.240 -15.212 1.00 97.88 123 ASP A CA 1
ATOM 889 C C . ASP A 1 123 ? 26.704 5.233 -16.352 1.00 97.88 123 ASP A C 1
ATOM 891 O O . ASP A 1 123 ? 27.242 5.406 -17.446 1.00 97.88 123 ASP A O 1
ATOM 895 N N . LYS A 1 124 ? 25.959 4.147 -16.107 1.00 97.94 124 LYS A N 1
ATOM 896 C CA . LYS A 1 124 ? 25.828 3.039 -17.055 1.00 97.94 124 LYS A CA 1
ATOM 897 C C . LYS A 1 124 ? 24.441 2.409 -17.041 1.00 97.94 124 LYS A C 1
ATOM 899 O O . LYS A 1 124 ? 23.844 2.208 -15.985 1.00 97.94 124 LYS A O 1
ATOM 904 N N . VAL A 1 125 ? 23.984 2.036 -18.232 1.00 98.00 125 VAL A N 1
ATOM 905 C CA . VAL A 1 125 ? 22.835 1.160 -18.475 1.00 98.00 125 VAL A CA 1
ATOM 906 C C . VAL A 1 125 ? 23.320 -0.003 -19.333 1.00 98.00 125 VAL A C 1
ATOM 908 O O . VAL A 1 125 ? 23.860 0.219 -20.417 1.00 98.00 125 VAL A O 1
ATOM 911 N N . THR A 1 126 ? 23.132 -1.240 -18.872 1.00 96.56 126 THR A N 1
ATOM 912 C CA . THR A 1 126 ? 23.382 -2.438 -19.684 1.00 96.56 126 THR A CA 1
ATOM 913 C C . THR A 1 126 ? 22.062 -3.072 -20.122 1.00 96.56 126 THR A C 1
ATOM 915 O O . THR A 1 126 ? 21.287 -3.530 -19.284 1.00 96.56 126 THR A O 1
ATOM 918 N N . LEU A 1 127 ? 21.841 -3.190 -21.434 1.00 97.06 127 LEU A N 1
ATOM 919 C CA . LEU A 1 127 ? 20.712 -3.938 -21.996 1.00 97.06 127 LEU A CA 1
ATOM 920 C C . LEU A 1 127 ? 21.005 -5.448 -21.935 1.00 97.06 127 LEU A C 1
ATOM 922 O O . LEU A 1 127 ? 22.05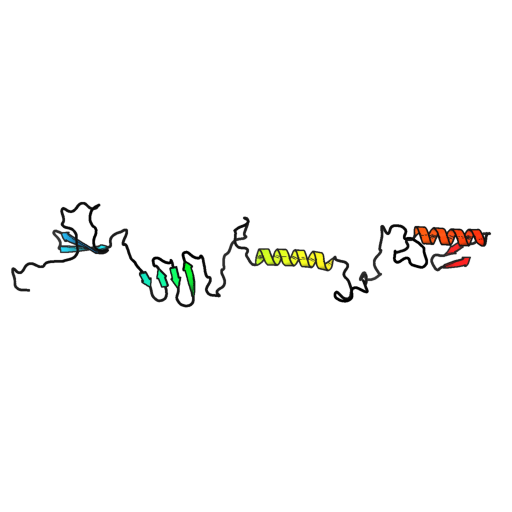4 -5.895 -22.393 1.00 97.06 127 LEU A O 1
ATOM 926 N N . LYS A 1 128 ? 20.116 -6.230 -21.310 1.00 93.56 128 LYS A N 1
ATOM 927 C CA . LYS A 1 128 ? 20.397 -7.610 -20.856 1.00 93.56 128 LYS A CA 1
ATOM 928 C C . LYS A 1 128 ? 19.911 -8.722 -21.794 1.00 93.56 128 LYS A C 1
ATOM 930 O O . LYS A 1 128 ? 19.992 -9.888 -21.416 1.00 93.56 128 LYS A O 1
ATOM 935 N N . GLY A 1 129 ? 19.384 -8.395 -22.977 1.00 95.31 129 GLY A N 1
ATOM 936 C CA . GLY A 1 129 ? 18.956 -9.416 -23.938 1.00 95.31 129 GLY A CA 1
ATOM 937 C C . GLY A 1 129 ? 20.097 -10.388 -24.257 1.00 95.31 129 GLY A C 1
ATOM 938 O O . GLY A 1 129 ? 21.244 -9.965 -24.385 1.00 95.31 129 GLY A O 1
ATOM 939 N N . LYS A 1 130 ? 19.794 -11.690 -24.355 1.00 95.31 130 LYS A N 1
ATOM 940 C CA . LYS A 1 130 ? 20.792 -12.763 -24.544 1.00 95.31 130 LYS A CA 1
ATOM 941 C C . LYS A 1 130 ? 21.738 -12.491 -25.720 1.00 95.31 130 LYS A C 1
ATOM 943 O O . LYS A 1 130 ? 22.939 -12.693 -25.582 1.00 95.31 130 LYS A O 1
ATOM 948 N N . ASP A 1 131 ? 21.182 -11.993 -26.822 1.00 96.38 131 ASP A N 1
ATOM 949 C CA . ASP A 1 131 ? 21.900 -11.647 -28.054 1.00 96.38 131 ASP A CA 1
ATOM 950 C C . ASP A 1 131 ? 22.018 -10.118 -28.228 1.00 96.38 131 ASP A C 1
ATOM 952 O O . ASP A 1 131 ? 22.195 -9.601 -29.329 1.00 96.38 131 ASP A O 1
ATOM 956 N N . GLY A 1 132 ? 21.882 -9.377 -27.125 1.00 96.25 132 GLY A N 1
ATOM 957 C CA . GLY A 1 132 ? 21.697 -7.931 -27.110 1.00 96.25 132 GLY A CA 1
ATOM 958 C C . GLY A 1 132 ? 20.226 -7.515 -27.191 1.00 96.25 132 GLY A C 1
ATOM 959 O O . GLY A 1 132 ? 19.303 -8.331 -27.172 1.00 96.25 132 GLY A O 1
ATOM 960 N N . THR A 1 133 ? 20.002 -6.205 -27.242 1.00 97.25 133 THR A N 1
ATOM 961 C CA . THR A 1 133 ? 18.671 -5.600 -27.348 1.00 97.25 133 THR A CA 1
ATOM 962 C C . THR A 1 133 ? 18.690 -4.604 -28.496 1.00 97.25 133 THR A C 1
ATOM 964 O O . THR A 1 133 ? 19.547 -3.722 -28.534 1.00 97.25 133 THR A O 1
ATOM 967 N N . VAL A 1 134 ? 17.747 -4.742 -29.428 1.00 97.19 134 VAL A N 1
ATOM 968 C CA . VAL A 1 134 ? 17.536 -3.745 -30.481 1.00 97.19 134 VAL A CA 1
ATOM 969 C C . VAL A 1 134 ? 16.965 -2.485 -29.839 1.00 97.19 134 VAL A C 1
ATOM 971 O O . VAL A 1 134 ? 15.945 -2.549 -29.157 1.00 97.19 134 VAL A O 1
ATOM 974 N N . LEU A 1 135 ? 17.623 -1.351 -30.066 1.00 97.38 135 LEU A N 1
ATOM 975 C CA . LEU A 1 135 ? 17.101 -0.035 -29.719 1.00 97.38 135 LEU A CA 1
ATOM 976 C C . LEU A 1 135 ? 16.588 0.628 -31.000 1.00 97.38 135 LEU A C 1
ATOM 978 O O . LEU A 1 135 ? 17.379 1.067 -31.835 1.00 97.38 135 LEU A O 1
ATOM 982 N N . ASP A 1 136 ? 15.270 0.641 -31.179 1.00 97.38 136 ASP A N 1
ATOM 983 C CA . ASP A 1 136 ? 14.611 1.207 -32.352 1.00 97.38 136 ASP A CA 1
ATOM 984 C C . ASP A 1 136 ? 14.076 2.622 -32.088 1.00 97.38 136 ASP A C 1
ATOM 986 O O . ASP A 1 136 ? 14.260 3.196 -31.014 1.00 97.38 136 ASP A O 1
ATOM 990 N N . ASN A 1 137 ? 13.484 3.223 -33.126 1.00 97.62 137 ASN A N 1
ATOM 991 C CA . ASN A 1 137 ? 12.904 4.568 -33.080 1.00 97.62 137 ASN A CA 1
ATOM 992 C C . ASN A 1 137 ? 13.857 5.651 -32.521 1.00 97.62 137 ASN A C 1
ATOM 994 O O . ASN A 1 137 ? 13.439 6.684 -31.995 1.00 97.62 137 ASN A O 1
ATOM 998 N N . VAL A 1 138 ? 15.166 5.424 -32.659 1.00 98.25 138 VAL A N 1
ATOM 999 C CA . VAL A 1 138 ? 16.198 6.396 -32.308 1.00 98.25 138 VAL A CA 1
ATOM 1000 C C . VAL A 1 138 ? 16.179 7.486 -33.369 1.00 98.25 138 VAL A C 1
ATOM 1002 O O . VAL A 1 138 ? 16.538 7.260 -34.529 1.00 98.25 138 VAL A O 1
ATOM 1005 N N . LYS A 1 139 ? 15.745 8.684 -32.979 1.00 98.38 139 LYS A N 1
ATOM 1006 C CA . LYS A 1 139 ? 15.842 9.873 -33.830 1.00 98.38 139 LYS A CA 1
ATOM 1007 C C . LYS A 1 139 ? 17.311 10.130 -34.185 1.00 98.38 139 LYS A C 1
ATOM 1009 O O . LYS A 1 139 ? 18.185 9.902 -33.358 1.00 98.38 139 LYS A O 1
ATOM 1014 N N . ALA A 1 140 ? 17.572 10.603 -35.405 1.00 98.50 140 ALA A N 1
ATOM 1015 C CA . ALA A 1 140 ? 18.927 10.937 -35.839 1.00 98.50 140 ALA A CA 1
ATOM 1016 C C . ALA A 1 140 ? 19.557 11.953 -34.873 1.00 98.50 140 ALA A C 1
ATOM 1018 O O . ALA A 1 140 ? 19.000 13.037 -34.683 1.00 98.50 140 ALA A O 1
ATOM 1019 N N . GLY A 1 141 ? 20.681 11.578 -34.266 1.00 98.25 141 GLY A N 1
ATOM 1020 C CA . GLY A 1 141 ? 21.388 12.410 -33.303 1.00 98.25 141 GLY A CA 1
ATOM 1021 C C . GLY A 1 141 ? 22.222 13.494 -33.980 1.00 98.25 141 GLY A C 1
ATOM 1022 O O . GLY A 1 141 ? 22.621 13.380 -35.135 1.00 98.25 141 GLY A O 1
ATOM 1023 N N . HIS A 1 142 ? 22.545 14.562 -33.274 1.00 97.94 142 HIS A N 1
ATOM 1024 C CA . HIS A 1 142 ? 23.460 15.577 -33.772 1.00 97.94 142 HIS A CA 1
ATOM 1025 C C . HIS A 1 142 ? 24.883 15.016 -33.847 1.00 97.94 142 HIS A C 1
ATOM 1027 O O . HIS A 1 142 ? 25.379 14.417 -32.892 1.00 97.94 142 HIS A O 1
ATOM 1033 N N . ILE A 1 143 ? 25.565 15.242 -34.971 1.00 96.94 143 ILE A N 1
ATOM 1034 C CA . ILE A 1 143 ? 26.962 14.838 -35.160 1.00 96.94 143 ILE A CA 1
ATOM 1035 C C . ILE A 1 143 ? 27.840 16.076 -34.969 1.00 96.94 143 ILE A C 1
ATOM 1037 O O . ILE A 1 143 ? 27.932 16.931 -35.847 1.00 96.94 143 ILE A O 1
ATOM 1041 N N . SER A 1 144 ? 28.461 16.185 -33.795 1.00 97.25 144 SER A N 1
ATOM 1042 C CA . SER A 1 144 ? 29.400 17.253 -33.433 1.00 97.25 144 SER A CA 1
ATOM 1043 C C . SER A 1 144 ? 30.425 16.739 -32.417 1.00 97.25 144 SER A C 1
ATOM 1045 O O . SER A 1 144 ? 30.228 15.684 -31.811 1.00 97.25 144 SER A O 1
ATOM 1047 N N . SER A 1 145 ? 31.506 17.490 -32.187 1.00 97.75 145 SER A N 1
ATOM 1048 C CA . SER A 1 145 ? 32.582 17.101 -31.257 1.00 97.75 145 SER A CA 1
ATOM 1049 C C . SER A 1 145 ? 32.143 16.983 -29.792 1.00 97.75 145 SER A C 1
ATOM 1051 O O . SER A 1 145 ? 32.850 16.388 -28.983 1.00 97.75 145 SER A O 1
ATOM 1053 N N . THR A 1 146 ? 30.985 17.536 -29.435 1.00 97.81 146 THR A N 1
ATOM 1054 C CA . THR A 1 146 ? 30.473 17.566 -28.060 1.00 97.81 146 THR A CA 1
ATOM 1055 C C . THR A 1 146 ? 29.193 16.753 -27.868 1.00 97.81 146 THR A C 1
ATOM 1057 O O . THR A 1 146 ? 28.718 16.650 -26.736 1.00 97.81 146 THR A O 1
ATOM 1060 N N . SER A 1 147 ? 28.646 16.156 -28.933 1.00 98.12 147 SER A N 1
ATOM 1061 C CA . SER A 1 147 ? 27.380 15.421 -28.879 1.00 98.12 147 SER A CA 1
ATOM 1062 C C . SER A 1 147 ? 27.430 14.222 -27.924 1.00 98.12 147 SER A C 1
ATOM 1064 O O . SER A 1 147 ? 28.455 13.549 -27.784 1.00 98.12 147 SER A O 1
ATOM 1066 N N . LYS A 1 148 ? 26.298 13.968 -27.260 1.00 97.62 148 LYS A N 1
ATOM 1067 C CA . LYS A 1 148 ? 26.038 12.810 -26.381 1.00 97.62 148 LYS A CA 1
ATOM 1068 C C . LYS A 1 148 ? 24.821 12.006 -26.837 1.00 97.62 148 LYS A C 1
ATOM 1070 O O . LYS A 1 148 ? 24.336 11.147 -26.109 1.00 97.62 148 LYS A O 1
ATOM 1075 N N . GLU A 1 149 ? 24.301 12.324 -28.015 1.00 98.44 149 GLU A N 1
ATOM 1076 C CA . GLU A 1 149 ? 23.134 11.662 -28.578 1.00 98.44 149 GLU A CA 1
ATOM 1077 C C . GLU A 1 149 ? 23.542 10.362 -29.272 1.00 98.44 149 GLU A C 1
ATOM 1079 O O . GLU A 1 149 ? 24.653 10.233 -29.792 1.00 98.44 149 GLU A O 1
ATOM 1084 N N . ALA A 1 150 ? 22.632 9.390 -29.295 1.00 98.06 150 ALA A N 1
ATOM 1085 C CA . ALA A 1 150 ? 22.833 8.177 -30.071 1.00 98.06 150 ALA A CA 1
ATOM 1086 C C . ALA A 1 150 ? 22.737 8.486 -31.574 1.00 98.06 150 ALA A C 1
ATOM 1088 O O . ALA A 1 150 ? 21.858 9.229 -32.011 1.00 98.06 150 ALA A O 1
ATOM 1089 N N . VAL A 1 151 ? 23.621 7.883 -32.370 1.00 97.81 151 VAL A N 1
ATOM 1090 C CA . VAL A 1 151 ? 23.503 7.877 -33.833 1.00 97.81 151 VAL A CA 1
ATOM 1091 C C . VAL A 1 151 ? 22.645 6.696 -34.266 1.00 97.81 151 VAL A C 1
ATOM 1093 O O . VAL A 1 151 ? 22.717 5.620 -33.672 1.00 97.81 151 VAL A O 1
ATOM 1096 N N . ASN A 1 152 ? 21.838 6.881 -35.305 1.00 98.12 152 ASN A N 1
ATOM 1097 C CA . ASN A 1 152 ? 21.015 5.806 -35.851 1.00 98.12 152 ASN A CA 1
ATOM 1098 C C . ASN A 1 152 ? 21.546 5.310 -37.209 1.00 98.12 152 ASN A C 1
ATOM 1100 O O . ASN A 1 152 ? 22.486 5.862 -37.789 1.00 98.12 152 ASN A O 1
ATOM 1104 N N . GLY A 1 153 ? 20.913 4.261 -37.737 1.00 97.12 153 GLY A N 1
ATOM 1105 C CA . GLY A 1 153 ? 21.348 3.620 -38.978 1.00 97.12 153 GLY A CA 1
ATOM 1106 C C . GLY A 1 153 ? 21.301 4.517 -40.221 1.00 97.12 153 GLY A C 1
ATOM 1107 O O . GLY A 1 153 ? 22.159 4.375 -41.088 1.00 97.12 153 GLY A O 1
ATOM 1108 N N . SER A 1 154 ? 20.362 5.468 -40.326 1.00 97.56 154 SER A N 1
ATOM 1109 C CA . SER A 1 154 ? 20.262 6.319 -41.525 1.00 97.56 154 SER A CA 1
ATOM 1110 C C . SER A 1 154 ? 21.439 7.288 -41.644 1.00 97.56 154 SER A C 1
ATOM 1112 O O . SER A 1 154 ? 21.914 7.557 -42.747 1.00 97.56 154 SER A O 1
ATOM 1114 N N . GLN A 1 155 ? 21.962 7.763 -40.514 1.00 98.00 155 GLN A N 1
ATOM 1115 C CA . GLN A 1 155 ? 23.143 8.623 -40.482 1.00 98.00 155 GLN A CA 1
ATOM 1116 C C . GLN A 1 155 ? 24.402 7.873 -40.914 1.00 98.00 155 GLN A C 1
ATOM 1118 O O . GLN A 1 155 ? 25.157 8.376 -41.744 1.00 98.00 155 GLN A O 1
ATOM 1123 N N . ILE A 1 156 ? 24.593 6.654 -40.399 1.00 95.31 156 ILE A N 1
ATOM 1124 C CA . ILE A 1 156 ? 25.714 5.789 -40.787 1.00 95.31 156 ILE A CA 1
ATOM 1125 C C . ILE A 1 156 ? 25.620 5.455 -42.279 1.00 95.31 156 ILE A C 1
ATOM 1127 O O . ILE A 1 156 ? 26.596 5.610 -43.005 1.00 95.31 156 ILE A O 1
ATOM 1131 N N . HIS A 1 157 ? 24.430 5.100 -42.765 1.00 94.12 157 HIS A N 1
ATOM 1132 C CA . HIS A 1 157 ? 24.191 4.830 -44.181 1.00 94.12 157 HIS A CA 1
ATOM 1133 C C . HIS A 1 157 ? 24.541 6.027 -45.087 1.00 94.12 157 HIS A C 1
ATOM 1135 O O . HIS A 1 157 ? 25.174 5.852 -46.129 1.00 94.12 157 HIS A O 1
ATOM 1141 N N . ASN A 1 158 ? 24.199 7.257 -44.689 1.00 95.75 158 ASN A N 1
ATOM 1142 C CA . ASN A 1 158 ? 24.560 8.460 -45.447 1.00 95.75 158 ASN A CA 1
ATOM 1143 C C . ASN A 1 158 ? 26.081 8.689 -45.504 1.00 95.75 158 ASN A C 1
ATOM 1145 O O . ASN A 1 158 ? 26.608 9.087 -46.548 1.00 95.75 158 ASN A O 1
ATOM 1149 N N . ILE A 1 159 ? 26.795 8.410 -44.409 1.00 93.69 159 ILE A N 1
ATOM 1150 C CA . ILE A 1 159 ? 28.263 8.470 -44.369 1.00 93.69 159 ILE A CA 1
ATOM 1151 C C . ILE A 1 159 ? 28.855 7.407 -45.303 1.00 93.69 159 ILE A C 1
ATOM 1153 O O . ILE A 1 159 ? 29.705 7.737 -46.130 1.00 93.69 159 ILE A O 1
ATOM 1157 N N . SER A 1 160 ? 28.356 6.167 -45.250 1.00 92.88 160 SER A N 1
ATOM 1158 C CA . SER A 1 160 ? 28.795 5.083 -46.140 1.00 92.88 160 SER A CA 1
ATOM 1159 C C . SER A 1 160 ? 28.612 5.442 -47.618 1.00 92.88 160 SER A C 1
ATOM 1161 O O . SER A 1 160 ? 29.525 5.248 -48.421 1.00 92.88 160 SER A O 1
ATOM 1163 N N . ASN A 1 161 ? 27.479 6.052 -47.981 1.00 92.44 161 ASN A N 1
ATOM 1164 C CA . ASN A 1 161 ? 27.246 6.539 -49.344 1.00 92.44 161 ASN A CA 1
ATOM 1165 C C . ASN A 1 161 ? 28.205 7.667 -49.746 1.00 92.44 161 ASN A C 1
ATOM 1167 O O . ASN A 1 161 ? 28.677 7.694 -50.882 1.00 92.44 161 ASN A O 1
ATOM 1171 N N . SER A 1 162 ? 28.531 8.577 -48.825 1.00 93.62 162 SER A N 1
ATOM 1172 C CA . SER A 1 162 ? 29.490 9.658 -49.091 1.00 93.62 162 SER A CA 1
ATOM 1173 C C . SER A 1 162 ? 30.889 9.110 -49.399 1.00 93.62 162 SER A C 1
ATOM 1175 O O . SER A 1 162 ? 31.539 9.579 -50.331 1.00 93.62 162 SER A O 1
ATOM 1177 N N . ILE A 1 163 ? 31.330 8.073 -48.678 1.00 91.81 163 ILE A N 1
ATOM 1178 C CA . ILE A 1 163 ? 32.619 7.402 -48.915 1.00 91.81 163 ILE A CA 1
ATOM 1179 C C . ILE A 1 163 ? 32.624 6.703 -50.274 1.00 91.81 163 ILE A C 1
ATOM 1181 O O . ILE A 1 163 ? 33.528 6.938 -51.077 1.00 91.81 163 ILE A O 1
ATOM 1185 N N . LYS A 1 164 ? 31.593 5.893 -50.551 1.00 91.06 164 LYS A N 1
ATOM 1186 C CA . LYS A 1 164 ? 31.419 5.217 -51.842 1.00 91.06 164 LYS A CA 1
ATOM 1187 C C . LYS A 1 164 ? 31.537 6.200 -53.009 1.00 91.06 164 LYS A C 1
ATOM 1189 O O . LYS A 1 164 ? 32.277 5.947 -53.955 1.00 91.06 164 LYS A O 1
ATOM 1194 N N . ASN A 1 165 ? 30.843 7.333 -52.922 1.00 90.38 165 ASN A N 1
ATOM 1195 C CA . ASN A 1 165 ? 30.840 8.338 -53.983 1.00 90.38 165 ASN A CA 1
ATOM 1196 C C . ASN A 1 165 ? 32.184 9.067 -54.127 1.00 90.38 165 ASN A C 1
ATOM 1198 O O . ASN A 1 165 ? 32.544 9.443 -55.237 1.00 90.38 165 ASN A O 1
ATOM 1202 N N . SER A 1 166 ? 32.916 9.267 -53.028 1.00 95.19 166 SER A N 1
ATOM 1203 C CA . SER A 1 166 ? 34.229 9.925 -53.042 1.00 95.19 166 SER A CA 1
ATOM 1204 C C . SER A 1 166 ? 35.311 9.064 -53.710 1.00 95.19 166 SER A C 1
ATOM 1206 O O . SER A 1 166 ? 36.153 9.586 -54.435 1.00 95.19 166 SER A O 1
ATOM 1208 N N . ILE A 1 167 ? 35.279 7.743 -53.494 1.00 93.00 167 ILE A N 1
ATOM 1209 C CA . ILE A 1 167 ? 36.231 6.796 -54.104 1.00 93.00 167 ILE A CA 1
ATOM 1210 C C . ILE A 1 167 ? 35.859 6.505 -55.567 1.00 93.00 167 ILE A C 1
ATOM 1212 O O . ILE A 1 167 ? 36.735 6.452 -56.430 1.00 93.00 167 ILE A O 1
ATOM 1216 N N . GLY A 1 168 ? 34.562 6.368 -55.858 1.00 87.31 168 GLY A N 1
ATOM 1217 C CA . GLY A 1 168 ? 34.048 6.115 -57.204 1.00 87.31 168 GLY A CA 1
ATOM 1218 C C . GLY A 1 168 ? 34.074 4.639 -57.626 1.00 87.31 168 GLY A C 1
ATOM 1219 O O . GLY A 1 168 ? 34.360 3.740 -56.841 1.00 87.31 168 GLY A O 1
ATOM 1220 N N . GLY A 1 169 ? 33.726 4.375 -58.891 1.00 84.75 169 GLY A N 1
ATOM 1221 C CA . GLY A 1 169 ? 33.679 3.020 -59.457 1.00 84.75 169 GLY A CA 1
ATOM 1222 C C . GLY A 1 169 ? 32.558 2.136 -58.890 1.00 84.75 169 GLY A C 1
ATOM 1223 O O . GLY A 1 169 ? 31.473 2.612 -58.555 1.00 84.75 169 GLY A O 1
ATOM 1224 N N . ASN A 1 170 ? 32.824 0.829 -58.798 1.00 86.69 170 ASN A N 1
ATOM 1225 C CA . ASN A 1 170 ? 31.902 -0.185 -58.271 1.00 86.69 170 ASN A CA 1
ATOM 1226 C C . ASN A 1 170 ? 31.977 -0.349 -56.740 1.00 86.69 170 ASN A C 1
ATOM 1228 O O . ASN A 1 170 ? 31.401 -1.304 -56.225 1.00 86.69 170 ASN A O 1
ATOM 1232 N N . THR A 1 171 ? 32.645 0.565 -56.022 1.00 92.38 171 THR A N 1
ATOM 1233 C CA . THR A 1 171 ? 32.908 0.424 -54.584 1.00 92.38 171 THR A CA 1
ATOM 1234 C C . THR A 1 171 ? 31.631 0.237 -53.753 1.00 92.38 171 THR A C 1
ATOM 1236 O O . THR A 1 171 ? 30.626 0.935 -53.924 1.00 92.38 171 THR A O 1
ATOM 1239 N N . VAL A 1 172 ? 31.690 -0.693 -52.805 1.00 90.50 172 VAL A N 1
ATOM 1240 C CA . VAL A 1 172 ? 30.668 -1.023 -51.812 1.00 90.50 172 VAL A CA 1
ATOM 1241 C C . VAL A 1 172 ? 31.288 -0.914 -50.425 1.00 90.50 172 VAL A C 1
ATOM 1243 O O . VAL A 1 172 ? 32.375 -1.430 -50.188 1.00 90.50 172 VAL A O 1
ATOM 1246 N N . VAL A 1 173 ? 30.582 -0.254 -49.504 1.00 93.00 173 VAL A N 1
ATOM 1247 C CA . VAL A 1 173 ? 30.885 -0.328 -48.071 1.00 93.00 173 VAL A CA 1
ATOM 1248 C C . VAL A 1 173 ? 30.074 -1.485 -47.499 1.00 93.00 173 VAL A C 1
ATOM 1250 O O . VAL A 1 173 ? 28.844 -1.405 -47.446 1.00 93.00 173 VAL A O 1
ATOM 1253 N N . ASN A 1 174 ? 30.745 -2.565 -47.112 1.00 90.56 174 ASN A N 1
ATOM 1254 C CA . ASN A 1 174 ? 30.100 -3.739 -46.530 1.00 90.56 174 ASN A CA 1
ATOM 1255 C C . ASN A 1 174 ? 29.648 -3.461 -45.082 1.00 90.56 174 ASN A C 1
ATOM 1257 O O . 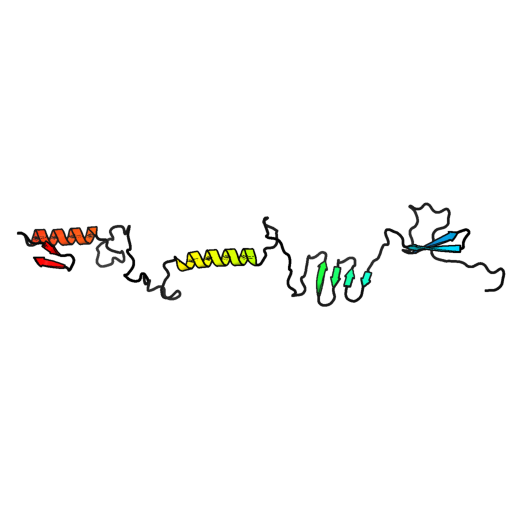ASN A 1 174 ? 30.166 -2.544 -44.440 1.00 90.56 174 ASN A O 1
ATOM 1261 N N . PRO A 1 175 ? 28.705 -4.245 -44.522 1.00 87.69 175 PRO A N 1
ATOM 1262 C CA . PRO A 1 175 ? 28.244 -4.067 -43.140 1.00 87.69 175 PRO A CA 1
ATOM 1263 C C . PRO A 1 175 ? 29.346 -4.170 -42.075 1.00 87.69 175 PRO A C 1
ATOM 1265 O O . PRO A 1 175 ? 29.197 -3.615 -40.991 1.00 87.69 175 PRO A O 1
ATOM 1268 N N . ASP A 1 176 ? 30.445 -4.864 -42.380 1.00 90.69 176 ASP A N 1
ATOM 1269 C CA . ASP A 1 176 ? 31.634 -4.973 -41.526 1.00 90.69 176 ASP A CA 1
ATOM 1270 C C . ASP A 1 176 ? 32.613 -3.789 -41.675 1.00 90.69 176 ASP A C 1
ATOM 1272 O O . ASP A 1 176 ? 33.640 -3.741 -41.000 1.00 90.69 176 ASP A O 1
ATOM 1276 N N . GLY A 1 177 ? 32.296 -2.826 -42.547 1.00 88.62 177 GLY A N 1
ATOM 1277 C CA . GLY A 1 177 ? 33.100 -1.642 -42.840 1.00 88.62 177 GLY A CA 1
ATOM 1278 C C . GLY A 1 177 ? 34.166 -1.836 -43.921 1.00 88.62 177 GLY A C 1
ATOM 1279 O O . GLY A 1 177 ? 34.839 -0.865 -44.269 1.00 88.62 177 GLY A O 1
ATOM 1280 N N . SER A 1 178 ? 34.332 -3.042 -44.472 1.00 93.44 178 SER A N 1
ATOM 1281 C CA . SER A 1 178 ? 35.270 -3.281 -45.575 1.00 93.44 178 SER A CA 1
ATOM 1282 C C . SER A 1 178 ? 34.807 -2.625 -46.883 1.00 93.44 178 SER A C 1
ATOM 1284 O O . SER A 1 178 ? 33.614 -2.391 -47.093 1.00 93.44 178 SER A O 1
ATOM 1286 N N . LEU A 1 179 ? 35.767 -2.320 -47.765 1.00 93.56 179 LEU A N 1
ATOM 1287 C CA . LEU A 1 179 ? 35.527 -1.739 -49.087 1.00 93.56 179 LEU A CA 1
ATOM 1288 C C . LEU A 1 179 ? 35.838 -2.775 -50.169 1.00 93.56 179 LEU A C 1
ATOM 1290 O O . LEU A 1 179 ? 36.928 -3.348 -50.164 1.00 93.56 179 LEU A O 1
ATOM 1294 N N . THR A 1 180 ? 34.907 -2.985 -51.096 1.00 90.44 180 THR A N 1
ATOM 1295 C CA . THR A 1 180 ? 35.062 -3.894 -52.251 1.00 90.44 180 THR A CA 1
ATOM 1296 C C . THR A 1 180 ? 34.620 -3.235 -53.534 1.00 90.44 180 THR A C 1
ATOM 1298 O O . THR A 1 180 ? 33.602 -2.516 -53.454 1.00 90.44 180 THR A O 1
#

Foldseek 3Di:
DDPPDDDDDPAADDPPDPPVPDDDAQWHWDQDPVGIDIDGDPDGDDQWDDDPQWIQHPQGIDGVCAWTQGPVGTDGSPDDDPPQDDDDDPPGDHDVVVVVVVVVVVVVVVVPDFDQPDPPPSPDTAADPPVGDDDPPQDAFDDDPPTPGDHDDVVVVVVQVVVDVVVDDPWHQDPVRDID

Sequence (180 aa):
RKLGEKLNIVGGAAASTPVAKTSGENVITRTTKDGIQIELLKDSKFDSVTTGNTTLNTNGLTIKEGPSITKDGINAGGKKITNVADGINAKDAVNKSQLDNLAAKQNATDDAAVKYDDAKTKDKVTLKGKDGTVLDNVKAGHISSTSKEAVNGSQIHNISNSIKNSIGGNTVVNPDGSLT

InterPro domains:
  IPR008635 Trimeric autotransporter adhesin YadA-like, stalk domain [PF05662] (80-113)
  IPR008635 Trimeric autotransporter adhesin YadA-like, stalk domain [PF05662] (137-175)
  IPR011049 Serralysin-like metalloprotease, C-terminal [SSF101967] (35-102)

pLDDT: mean 90.54, std 12.42, range [47.03, 98.75]

Secondary structure (DSSP, 8-state):
--TT------SS--TTS-GGG--S-SEEEEEETTEEEEEE-TT---SEEEETTEEEETTEEEETTS-EEETTEEE-TTPPP---PPP-STTSPPPHHHHHHHHHHHHHHHHHS---SSTTT--------BTB----S-PPPP-STT--SPP-HHHHHHHHHHHHHHH-TT--B-TTS-B-